Protein AF-A0A0A2BJ03-F1 (afdb_monomer_lite)

pLDDT: mean 80.77, std 10.34, range [49.12, 92.88]

Secondary structure (DSSP, 8-state):
-HHHHHHHHHHHHHHHHHHHHHHHHHTT---S------HHHH-HHHHHHHHHHHHHHHHHHHSSS--S-HHHHHHHHSS-TT-EEPPPPTTTS-S-----GGGTTEEEEEETTTTEEEEEEEETTEEEEEEEEPPTT-SS-GGG-

Foldseek 3Di:
DVVVVVVVVVVVVVVVVVVVVVVCVVVVPPVPPPPVCDLCNVDPVQVVLVVQLVVQQVVQLVDPDHDPDSVVSSCVSDPDPQKDWADQDPVPSASDPAPDPQQPQWTWIARPVQCKIWIWHDDPSHIDID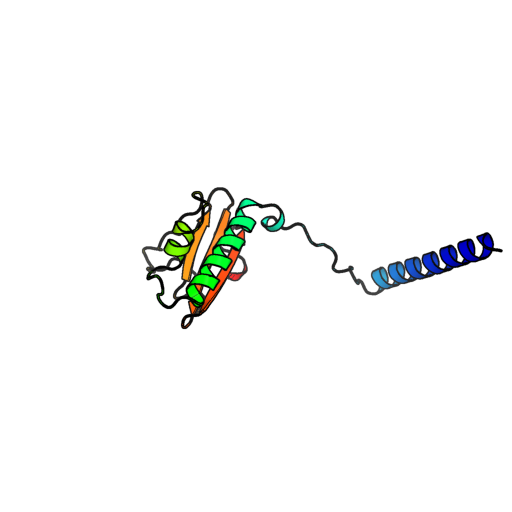IDRDDPVDNDDPVSD

Sequence (145 aa):
MTYLYAGLGIAMMSGIMVMLKVASNINNIYTYNYSKTNNYQLNSIAKDFDKDAIKILIDTENGSTKPSNICESVLTQNSKTDYKLGQLNPSTGKYIDSNHSRFLNACLIENLTTNHRIIITDINQKYKYYSCIKNKNYNTCTFEQ

Structure (mmCIF, N/CA/C/O backbone):
data_AF-A0A0A2BJ03-F1
#
_entry.id   AF-A0A0A2BJ03-F1
#
loop_
_atom_site.group_PDB
_atom_site.id
_atom_site.type_symbol
_atom_site.label_atom_id
_atom_site.label_alt_id
_atom_site.label_comp_id
_atom_site.label_asym_id
_atom_site.label_entity_id
_atom_site.label_seq_id
_atom_site.pdbx_PDB_ins_code
_atom_site.Cartn_x
_atom_site.Cartn_y
_atom_site.Cartn_z
_atom_site.occupancy
_atom_site.B_iso_or_equiv
_atom_site.auth_seq_id
_atom_site.auth_comp_id
_atom_site.auth_asym_id
_atom_site.auth_atom_id
_atom_site.pdbx_PDB_model_num
ATOM 1 N N . MET A 1 1 ? 53.677 30.958 -2.159 1.00 61.81 1 MET A N 1
ATOM 2 C CA . MET A 1 1 ? 53.357 30.163 -0.951 1.00 61.81 1 MET A CA 1
ATOM 3 C C . MET A 1 1 ? 51.982 29.508 -1.034 1.00 61.81 1 MET A C 1
ATOM 5 O O . MET A 1 1 ? 51.905 28.302 -0.877 1.00 61.81 1 MET A O 1
ATOM 9 N N . THR A 1 2 ? 50.920 30.239 -1.372 1.00 65.69 2 THR A N 1
ATOM 10 C CA . THR A 1 2 ? 49.549 29.708 -1.548 1.00 65.69 2 THR A CA 1
ATOM 11 C C . THR A 1 2 ? 49.426 28.566 -2.566 1.00 65.69 2 THR A C 1
ATOM 13 O O . THR A 1 2 ? 48.786 27.561 -2.278 1.00 65.69 2 THR A O 1
ATOM 16 N N . TYR A 1 3 ? 50.097 28.661 -3.717 1.00 74.75 3 TYR A N 1
ATOM 17 C CA . TYR A 1 3 ? 50.067 27.611 -4.750 1.00 74.75 3 TYR A CA 1
AT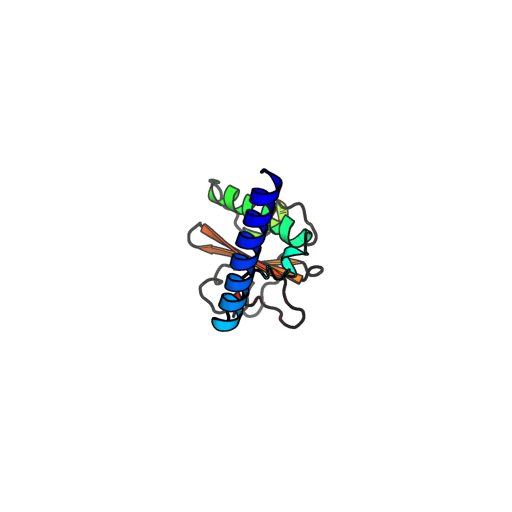OM 18 C C . TYR A 1 3 ? 50.685 26.277 -4.305 1.00 74.75 3 TYR A C 1
ATOM 20 O O . TYR A 1 3 ? 50.239 25.217 -4.736 1.00 74.75 3 TYR A O 1
ATOM 28 N N . LEU A 1 4 ? 51.674 26.317 -3.406 1.00 75.69 4 LEU A N 1
ATOM 29 C CA . LEU A 1 4 ? 52.324 25.114 -2.884 1.00 75.69 4 LEU A CA 1
ATOM 30 C C . LEU A 1 4 ? 51.408 24.379 -1.894 1.00 75.69 4 LEU A C 1
ATOM 32 O O . LEU A 1 4 ? 51.287 23.162 -1.963 1.00 75.69 4 LEU A O 1
ATOM 36 N N . TYR A 1 5 ? 50.682 25.122 -1.052 1.00 75.38 5 TYR A N 1
ATOM 37 C CA . TYR A 1 5 ? 49.660 24.557 -0.165 1.00 75.38 5 TYR A CA 1
ATOM 38 C C . TYR A 1 5 ? 48.450 24.005 -0.931 1.00 75.38 5 TYR A C 1
ATOM 40 O O . TYR A 1 5 ? 47.933 22.950 -0.569 1.00 75.38 5 TYR A O 1
ATOM 48 N N . ALA A 1 6 ? 48.033 24.662 -2.018 1.00 76.81 6 ALA A N 1
ATOM 49 C CA . ALA A 1 6 ? 46.971 24.151 -2.885 1.00 76.81 6 ALA A CA 1
ATOM 50 C C . ALA A 1 6 ? 47.380 22.836 -3.574 1.00 76.81 6 ALA A C 1
ATOM 52 O O . ALA A 1 6 ? 46.614 21.874 -3.567 1.00 76.81 6 ALA A O 1
ATOM 53 N N . GLY A 1 7 ? 48.609 22.761 -4.100 1.00 78.94 7 GLY A N 1
ATOM 54 C CA . GLY A 1 7 ? 49.151 21.533 -4.688 1.00 78.94 7 GLY A CA 1
ATOM 55 C C . GLY A 1 7 ? 49.271 20.389 -3.677 1.00 78.94 7 GLY A C 1
ATOM 56 O O . GLY A 1 7 ? 48.901 19.256 -3.985 1.00 78.94 7 GLY A O 1
ATOM 57 N N . LEU A 1 8 ? 49.706 20.689 -2.447 1.00 80.12 8 LEU A N 1
ATOM 58 C CA . LEU A 1 8 ? 49.800 19.701 -1.370 1.00 80.12 8 LEU A CA 1
ATOM 59 C C . LEU A 1 8 ? 48.415 19.163 -0.968 1.00 80.12 8 LEU A C 1
AT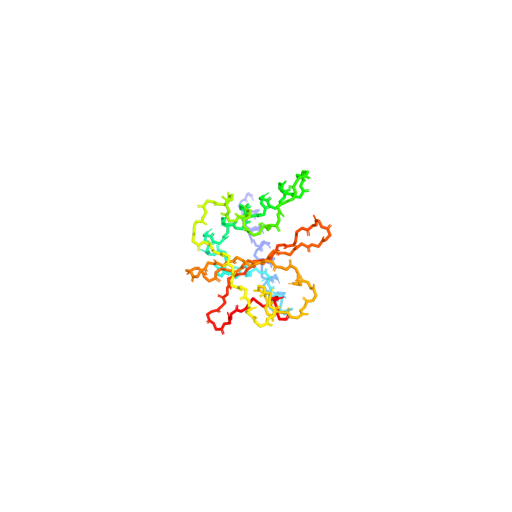OM 61 O O . LEU A 1 8 ? 48.248 17.957 -0.798 1.00 80.12 8 LEU A O 1
ATOM 65 N N . GLY A 1 9 ? 47.408 20.039 -0.878 1.00 80.38 9 GLY A N 1
ATOM 66 C CA . GLY A 1 9 ? 46.030 19.648 -0.571 1.00 80.38 9 GLY A CA 1
ATOM 67 C C . GLY A 1 9 ? 45.416 18.737 -1.638 1.00 80.38 9 GLY A C 1
ATOM 68 O O . GLY A 1 9 ? 44.782 17.736 -1.305 1.00 80.38 9 GLY A O 1
ATOM 69 N N . ILE A 1 10 ? 45.660 19.029 -2.921 1.00 81.12 10 ILE A N 1
ATOM 70 C CA . ILE A 1 10 ? 45.191 18.196 -4.040 1.00 81.12 10 ILE A CA 1
ATOM 71 C C . ILE A 1 10 ? 45.874 16.819 -4.022 1.00 81.12 10 ILE A C 1
ATOM 73 O O . ILE A 1 10 ? 45.207 15.804 -4.225 1.00 81.12 10 ILE A O 1
ATOM 77 N N . ALA A 1 11 ? 47.178 16.765 -3.730 1.00 83.88 11 ALA A N 1
ATOM 78 C CA . ALA A 1 11 ? 47.925 15.510 -3.629 1.00 83.88 11 ALA A CA 1
ATOM 79 C C . ALA A 1 11 ? 47.473 14.637 -2.443 1.00 83.88 11 ALA A C 1
ATOM 81 O O . ALA A 1 11 ? 47.385 13.416 -2.560 1.00 83.88 11 ALA A O 1
ATOM 82 N N . MET A 1 12 ? 47.136 15.247 -1.304 1.00 83.56 12 MET A N 1
ATOM 83 C CA . MET A 1 12 ? 46.599 14.513 -0.153 1.00 83.56 12 MET A CA 1
ATOM 84 C C . MET A 1 12 ? 45.191 13.965 -0.431 1.00 83.56 12 MET A C 1
ATOM 86 O O . MET A 1 12 ? 44.913 12.801 -0.138 1.00 83.56 12 MET A O 1
ATOM 90 N N . MET A 1 13 ? 44.317 14.764 -1.054 1.00 79.38 13 MET A N 1
ATOM 91 C CA . MET A 1 13 ? 42.963 14.340 -1.440 1.00 79.38 13 MET A CA 1
ATOM 92 C C . MET A 1 13 ? 42.981 13.178 -2.444 1.00 79.38 13 MET A C 1
ATOM 94 O O . MET A 1 13 ? 42.199 12.233 -2.314 1.00 79.38 13 MET A O 1
ATOM 98 N N . SER A 1 14 ? 43.883 13.210 -3.431 1.00 79.12 14 SER A N 1
ATOM 99 C CA . SER A 1 14 ? 43.997 12.135 -4.422 1.00 79.12 14 SER A CA 1
ATOM 100 C C . SER A 1 14 ? 44.493 10.825 -3.802 1.00 79.12 14 SER A C 1
ATOM 102 O O . SER A 1 14 ? 43.954 9.764 -4.123 1.00 79.12 14 SER A O 1
ATOM 104 N N . GLY A 1 15 ? 45.433 10.887 -2.851 1.00 80.19 15 GLY A N 1
ATOM 105 C CA . GLY A 1 15 ? 45.899 9.718 -2.099 1.00 80.19 15 GLY A CA 1
ATOM 106 C C . GLY A 1 15 ? 44.778 9.023 -1.318 1.00 80.19 15 GLY A C 1
ATOM 107 O O . GLY A 1 15 ? 44.619 7.805 -1.412 1.00 80.19 15 GLY A O 1
ATOM 108 N N . ILE A 1 16 ? 43.942 9.799 -0.621 1.00 81.69 16 ILE A N 1
ATOM 109 C CA . ILE A 1 16 ? 42.799 9.272 0.144 1.00 81.69 16 ILE A CA 1
ATOM 110 C C . ILE A 1 16 ? 41.779 8.593 -0.786 1.00 81.69 16 ILE A C 1
ATOM 112 O O . ILE A 1 16 ? 41.296 7.499 -0.487 1.00 81.69 16 ILE A O 1
ATOM 116 N N . MET A 1 17 ? 41.486 9.191 -1.945 1.00 79.94 17 MET A N 1
ATOM 117 C CA . MET A 1 17 ? 40.540 8.624 -2.917 1.00 79.94 17 MET A CA 1
ATOM 118 C C . MET A 1 17 ? 41.025 7.301 -3.519 1.00 79.94 17 MET A C 1
ATOM 120 O O . MET A 1 17 ? 40.232 6.373 -3.694 1.00 79.94 17 MET A O 1
ATOM 124 N N . VAL A 1 18 ? 42.326 7.181 -3.806 1.00 81.50 18 VAL A N 1
ATOM 125 C CA . VAL A 1 18 ? 42.915 5.926 -4.296 1.00 81.50 18 VAL A CA 1
ATOM 126 C C . VAL A 1 18 ? 42.829 4.837 -3.227 1.00 81.50 18 VAL A C 1
ATOM 128 O O . VAL A 1 18 ? 42.405 3.723 -3.535 1.00 81.50 18 VAL A O 1
ATOM 131 N N . MET A 1 19 ? 43.138 5.154 -1.967 1.00 78.75 19 MET A N 1
ATOM 132 C CA . MET A 1 19 ? 43.035 4.189 -0.867 1.00 78.75 19 MET A CA 1
ATOM 133 C C . MET A 1 19 ? 41.593 3.720 -0.632 1.00 78.75 19 MET A C 1
ATOM 135 O O . MET A 1 19 ? 41.369 2.523 -0.466 1.00 78.75 19 MET A O 1
ATOM 139 N N . LEU A 1 20 ? 40.602 4.616 -0.705 1.00 77.00 20 LEU A N 1
ATOM 140 C CA . LEU A 1 20 ? 39.181 4.253 -0.611 1.00 77.00 20 LEU A CA 1
ATOM 141 C C . LEU A 1 20 ? 38.739 3.328 -1.751 1.00 77.00 20 LEU A C 1
ATOM 143 O O . LEU A 1 20 ? 38.007 2.365 -1.523 1.00 77.00 20 LEU A O 1
ATOM 147 N N . LYS A 1 21 ? 39.208 3.585 -2.976 1.00 73.88 21 LYS A N 1
ATOM 148 C CA . LYS A 1 21 ? 38.890 2.753 -4.143 1.00 73.88 21 LYS A CA 1
ATOM 149 C C . LYS A 1 21 ? 39.529 1.366 -4.048 1.00 73.88 21 LYS A C 1
ATOM 151 O O . LYS A 1 21 ? 38.901 0.378 -4.419 1.00 73.88 21 LYS A O 1
ATOM 156 N N . VAL A 1 22 ? 40.755 1.276 -3.538 1.00 77.88 22 VAL A N 1
ATOM 157 C CA . VAL A 1 22 ? 41.436 -0.005 -3.298 1.00 77.88 22 VAL A CA 1
ATOM 158 C C . VAL A 1 22 ? 40.747 -0.777 -2.168 1.00 77.88 22 VAL A C 1
ATOM 160 O O . VAL A 1 22 ? 40.428 -1.948 -2.349 1.00 77.88 22 VAL A O 1
ATOM 163 N N . ALA A 1 23 ? 40.412 -0.119 -1.054 1.00 71.00 23 ALA A N 1
ATOM 164 C CA . ALA A 1 23 ? 39.682 -0.733 0.056 1.00 71.00 23 ALA A CA 1
ATOM 165 C C . ALA A 1 23 ? 38.289 -1.247 -0.359 1.00 71.00 23 ALA A C 1
ATOM 167 O O . ALA A 1 23 ? 37.902 -2.350 0.024 1.00 71.00 23 ALA A O 1
ATOM 168 N N . SER A 1 24 ? 37.556 -0.486 -1.180 1.00 71.31 24 SER A N 1
ATOM 169 C CA . SER A 1 24 ? 36.252 -0.895 -1.722 1.00 71.31 24 SER A CA 1
ATOM 170 C C . SER A 1 24 ? 36.354 -2.149 -2.600 1.00 71.31 24 SER A C 1
ATOM 172 O O . SER A 1 24 ? 35.552 -3.066 -2.430 1.00 71.31 24 SER A O 1
ATOM 174 N N . ASN A 1 25 ? 37.370 -2.233 -3.468 1.00 70.19 25 ASN A N 1
ATOM 175 C CA . ASN A 1 25 ? 37.586 -3.403 -4.327 1.00 70.19 25 ASN A CA 1
ATOM 176 C C . ASN A 1 25 ? 38.049 -4.645 -3.549 1.00 70.19 25 ASN A C 1
ATOM 178 O O . ASN A 1 25 ? 37.617 -5.747 -3.868 1.00 70.19 25 ASN A O 1
ATOM 182 N N . ILE A 1 26 ? 38.910 -4.484 -2.537 1.00 74.81 26 ILE A N 1
ATOM 183 C CA . ILE A 1 26 ? 39.427 -5.614 -1.744 1.00 74.81 26 ILE A CA 1
ATOM 184 C C . ILE A 1 26 ? 38.340 -6.194 -0.834 1.00 74.81 26 ILE A C 1
ATOM 186 O O . ILE A 1 26 ? 38.188 -7.410 -0.771 1.00 74.81 26 ILE A O 1
ATOM 190 N N . ASN A 1 27 ? 37.561 -5.348 -0.152 1.00 63.81 27 ASN A N 1
ATOM 191 C CA . ASN A 1 27 ? 36.533 -5.825 0.778 1.00 63.81 27 ASN A CA 1
ATOM 192 C C . ASN A 1 27 ? 35.180 -6.107 0.112 1.00 63.81 27 ASN A C 1
ATOM 194 O O . ASN A 1 27 ? 34.214 -6.399 0.817 1.00 63.81 27 ASN A O 1
ATOM 198 N N . ASN A 1 28 ? 35.075 -5.984 -1.217 1.00 57.53 28 ASN A N 1
ATOM 199 C CA . ASN A 1 28 ? 33.800 -6.063 -1.932 1.00 57.53 28 ASN A CA 1
ATOM 200 C C . ASN A 1 28 ? 32.733 -5.146 -1.292 1.00 57.53 28 ASN A C 1
ATOM 202 O O . ASN A 1 28 ? 31.534 -5.439 -1.303 1.00 57.53 28 ASN A O 1
ATOM 206 N N . ILE A 1 29 ? 33.183 -4.037 -0.684 1.00 54.72 29 ILE A N 1
ATOM 207 C CA . ILE A 1 29 ? 32.309 -3.007 -0.132 1.00 54.72 29 ILE A CA 1
ATOM 208 C C . ILE A 1 29 ? 31.831 -2.243 -1.350 1.00 54.72 29 ILE A C 1
ATOM 210 O O . ILE A 1 29 ? 32.395 -1.217 -1.740 1.00 54.72 29 ILE A O 1
ATOM 214 N N . TYR A 1 30 ? 30.790 -2.779 -1.976 1.00 56.12 30 TYR A N 1
ATOM 215 C CA . TYR A 1 30 ? 29.874 -1.967 -2.740 1.00 56.12 30 TYR A CA 1
ATOM 216 C C . TYR A 1 30 ? 29.424 -0.874 -1.782 1.00 56.12 30 TYR A C 1
ATOM 218 O O . TYR A 1 30 ? 28.751 -1.146 -0.785 1.00 56.12 30 TYR A O 1
ATOM 226 N N . THR A 1 31 ? 29.836 0.367 -2.038 1.00 54.00 31 THR A N 1
ATOM 227 C CA . THR A 1 31 ? 29.123 1.503 -1.474 1.00 54.00 31 THR A CA 1
ATOM 228 C C . THR A 1 31 ? 27.657 1.236 -1.774 1.00 54.00 31 THR A C 1
ATOM 230 O O . THR A 1 31 ? 27.278 1.062 -2.933 1.00 54.00 31 THR A O 1
ATOM 233 N N . TYR A 1 32 ? 26.855 1.085 -0.720 1.00 49.12 32 TYR A N 1
ATOM 234 C CA . TYR A 1 32 ? 25.428 0.776 -0.782 1.00 49.12 32 TYR A CA 1
ATOM 235 C C . TYR A 1 32 ? 24.676 2.014 -1.291 1.00 49.12 32 TYR A C 1
ATOM 237 O O . TYR A 1 32 ? 23.800 2.570 -0.644 1.00 49.12 32 TYR A O 1
ATOM 245 N N . ASN A 1 33 ? 25.111 2.529 -2.432 1.00 50.03 33 ASN A N 1
ATOM 246 C CA . ASN A 1 33 ? 24.618 3.714 -3.086 1.00 50.03 33 ASN A CA 1
ATOM 247 C C . ASN A 1 33 ? 24.264 3.342 -4.521 1.00 50.03 33 ASN A C 1
ATOM 249 O O . ASN A 1 33 ? 24.701 3.939 -5.497 1.00 50.03 33 ASN A O 1
ATOM 253 N N . TYR A 1 34 ? 23.447 2.303 -4.630 1.00 50.56 34 TYR A N 1
ATOM 254 C CA . TYR A 1 34 ? 22.415 2.302 -5.638 1.00 50.56 34 TYR A CA 1
ATOM 255 C C . TYR A 1 34 ? 21.118 2.506 -4.863 1.00 50.56 34 TYR A C 1
ATOM 257 O O . TYR A 1 34 ? 20.496 1.548 -4.405 1.00 50.56 34 TYR A O 1
ATOM 265 N N . SER A 1 35 ? 20.683 3.765 -4.733 1.00 53.59 35 SER A N 1
ATOM 266 C CA . SER A 1 35 ? 19.243 4.028 -4.754 1.00 53.59 35 SER A CA 1
ATOM 267 C C . SER A 1 35 ? 18.788 3.559 -6.132 1.00 53.59 35 SER A C 1
ATOM 269 O O . SER A 1 35 ? 18.755 4.323 -7.093 1.00 53.59 35 SER A O 1
ATOM 271 N N . LYS A 1 36 ? 18.630 2.240 -6.280 1.00 53.34 36 LYS A N 1
ATOM 272 C CA . LYS A 1 36 ? 18.173 1.617 -7.507 1.00 53.34 36 LYS A CA 1
ATOM 273 C C . LYS A 1 36 ? 16.789 2.186 -7.690 1.00 53.34 36 LYS A C 1
ATOM 275 O O . LYS A 1 36 ? 15.915 1.887 -6.879 1.00 53.34 36 LYS A O 1
ATOM 280 N N . THR A 1 37 ? 16.651 3.066 -8.677 1.00 59.09 37 THR A N 1
ATOM 281 C CA . THR A 1 37 ? 15.405 3.747 -8.998 1.00 59.09 37 THR A CA 1
ATOM 282 C C . THR A 1 37 ? 14.340 2.679 -9.151 1.00 59.09 37 THR A C 1
ATOM 284 O O . THR A 1 37 ? 14.305 1.944 -10.135 1.00 59.09 37 THR A O 1
ATOM 287 N N . ASN A 1 38 ? 13.540 2.503 -8.103 1.00 69.44 38 ASN A N 1
ATOM 288 C CA . ASN A 1 38 ? 12.489 1.502 -8.096 1.00 69.44 38 ASN A CA 1
ATOM 289 C C . ASN A 1 38 ? 11.314 2.087 -8.884 1.00 69.44 38 ASN A C 1
ATOM 291 O O . ASN A 1 38 ? 11.079 3.296 -8.838 1.00 69.44 38 ASN A O 1
ATOM 295 N N . ASN A 1 39 ? 10.544 1.245 -9.569 1.00 71.94 39 ASN A N 1
ATOM 296 C CA . ASN A 1 39 ? 9.318 1.636 -10.265 1.00 71.94 39 ASN A CA 1
ATOM 297 C C . ASN A 1 39 ? 8.392 2.476 -9.370 1.00 71.94 39 ASN A C 1
ATOM 299 O O . ASN A 1 39 ? 7.740 3.395 -9.852 1.00 71.94 39 ASN A O 1
ATOM 303 N N . TYR A 1 40 ? 8.397 2.216 -8.059 1.00 78.44 40 TYR A N 1
ATOM 304 C CA . TYR A 1 40 ? 7.693 3.039 -7.076 1.00 78.44 40 TYR A CA 1
ATOM 305 C C . TYR A 1 40 ? 8.190 4.493 -7.026 1.00 78.44 40 TYR A C 1
ATOM 307 O O . TYR A 1 40 ? 7.395 5.427 -7.033 1.00 78.44 40 TYR A O 1
ATOM 315 N N . GLN A 1 41 ? 9.507 4.714 -7.029 1.00 71.94 41 GLN A N 1
ATOM 316 C CA . GLN A 1 41 ? 10.090 6.059 -6.973 1.00 71.94 41 GLN A CA 1
ATOM 317 C C . GLN A 1 41 ? 9.784 6.882 -8.230 1.00 71.94 41 GLN A C 1
ATOM 319 O O . GLN A 1 41 ? 9.671 8.106 -8.134 1.00 71.94 41 GLN A O 1
ATOM 324 N N . LEU A 1 42 ? 9.635 6.207 -9.374 1.00 78.00 42 LEU A N 1
ATOM 325 C CA . LEU A 1 42 ? 9.309 6.807 -10.669 1.00 78.00 42 LEU A CA 1
ATOM 326 C C . LEU A 1 42 ? 7.806 7.080 -10.847 1.00 78.00 42 LEU A C 1
ATOM 328 O O . LEU A 1 42 ? 7.431 7.868 -11.710 1.00 78.00 42 LEU A O 1
ATOM 332 N N . ASN A 1 43 ? 6.942 6.461 -10.039 1.00 83.00 43 ASN A N 1
ATOM 333 C CA . ASN A 1 43 ? 5.496 6.597 -10.158 1.00 83.00 43 ASN A CA 1
ATOM 334 C C . ASN A 1 43 ? 4.959 7.684 -9.212 1.00 83.00 43 ASN A C 1
ATOM 336 O O . ASN A 1 43 ? 4.705 7.440 -8.031 1.00 83.00 43 ASN A O 1
ATOM 340 N N . SER A 1 44 ? 4.778 8.900 -9.735 1.00 84.31 44 SER A N 1
ATOM 341 C CA . SER A 1 44 ? 4.231 10.030 -8.969 1.00 84.31 44 SER A CA 1
ATOM 342 C C . SER A 1 44 ? 2.815 9.763 -8.453 1.00 84.31 44 SER A C 1
ATOM 344 O O . SER A 1 44 ? 2.525 10.073 -7.304 1.00 84.31 44 SER A O 1
ATOM 346 N N . ILE A 1 45 ? 1.965 9.112 -9.253 1.00 86.56 45 ILE A N 1
ATOM 347 C CA . ILE A 1 45 ? 0.571 8.813 -8.894 1.00 86.56 45 ILE A CA 1
ATOM 348 C C . ILE A 1 45 ? 0.502 7.879 -7.681 1.00 86.56 45 ILE A C 1
ATOM 350 O O . ILE A 1 45 ? -0.315 8.094 -6.787 1.00 86.56 45 ILE A O 1
ATOM 354 N N . ALA A 1 46 ? 1.355 6.852 -7.640 1.00 88.19 46 ALA A N 1
ATOM 355 C CA . ALA A 1 46 ? 1.458 5.943 -6.500 1.00 88.19 46 ALA A CA 1
ATOM 356 C C . ALA A 1 46 ? 1.915 6.683 -5.238 1.00 88.19 46 ALA A C 1
ATOM 358 O O . ALA A 1 46 ? 1.266 6.612 -4.200 1.00 88.19 46 ALA A O 1
ATOM 359 N N . LYS A 1 47 ? 2.987 7.473 -5.351 1.00 89.75 47 LYS A N 1
ATOM 360 C CA . LYS A 1 47 ? 3.551 8.219 -4.219 1.00 89.75 47 LYS A CA 1
ATOM 361 C C . LYS A 1 47 ? 2.592 9.248 -3.634 1.00 89.75 47 LYS A C 1
ATOM 363 O O . LYS A 1 47 ? 2.557 9.418 -2.419 1.00 89.75 47 LYS A O 1
ATOM 368 N N . ASP A 1 48 ? 1.883 9.979 -4.484 1.00 90.25 48 ASP A N 1
ATOM 369 C CA . ASP A 1 48 ? 0.968 11.020 -4.024 1.00 90.25 48 ASP A CA 1
ATOM 370 C C . ASP A 1 48 ? -0.264 10.400 -3.363 1.00 90.25 48 ASP A C 1
ATOM 372 O O . ASP A 1 48 ? -0.664 10.850 -2.292 1.00 90.25 48 ASP A O 1
ATOM 376 N N . PHE A 1 49 ? -0.785 9.301 -3.921 1.00 92.69 49 PHE A N 1
ATOM 377 C CA . PHE A 1 49 ? -1.856 8.549 -3.273 1.00 92.69 49 PHE A CA 1
ATOM 378 C C . PHE A 1 49 ? -1.442 8.048 -1.886 1.00 92.69 49 PHE A C 1
ATOM 380 O O . PHE A 1 49 ? -2.200 8.216 -0.935 1.00 92.69 49 PHE A O 1
ATOM 387 N N . ASP A 1 50 ? -0.245 7.471 -1.758 1.00 92.00 50 ASP A N 1
ATOM 388 C CA . ASP A 1 50 ? 0.231 6.909 -0.490 1.00 92.00 50 ASP A CA 1
ATOM 389 C C . ASP A 1 50 ? 0.386 7.973 0.592 1.00 92.00 50 ASP A C 1
ATOM 391 O O . ASP A 1 50 ? 0.016 7.743 1.741 1.00 92.00 50 ASP A O 1
ATOM 395 N N . LYS A 1 51 ? 0.889 9.160 0.237 1.00 91.94 51 LYS A N 1
ATOM 396 C CA . LYS A 1 51 ? 0.984 10.286 1.176 1.00 91.94 51 LYS A CA 1
ATOM 397 C C . LYS A 1 51 ? -0.388 10.693 1.704 1.00 91.94 51 LYS A C 1
ATOM 399 O O . LYS A 1 51 ? -0.547 10.844 2.915 1.00 91.94 51 LYS A O 1
ATOM 404 N N . ASP A 1 52 ? -1.357 10.849 0.808 1.00 92.56 52 ASP A N 1
ATOM 405 C CA . ASP A 1 52 ? -2.719 11.238 1.171 1.00 92.56 52 ASP A CA 1
ATOM 406 C C . ASP A 1 52 ? -3.392 10.143 2.008 1.00 92.56 52 ASP A C 1
ATOM 408 O O . ASP A 1 52 ? -3.985 10.430 3.046 1.00 92.56 52 ASP A O 1
ATOM 412 N N . ALA A 1 53 ? -3.230 8.874 1.620 1.00 92.62 53 ALA A N 1
ATOM 413 C CA . ALA A 1 53 ? -3.757 7.731 2.356 1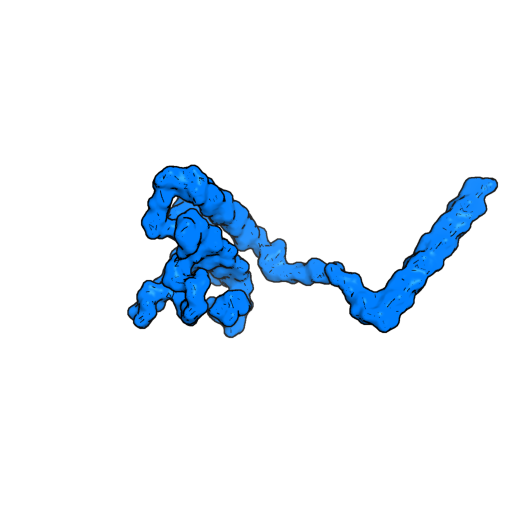.00 92.62 53 ALA A CA 1
ATOM 414 C C . ALA A 1 53 ? -3.176 7.644 3.775 1.00 92.62 53 ALA A C 1
ATOM 416 O O . ALA A 1 53 ? -3.929 7.483 4.731 1.00 92.62 53 ALA A O 1
ATOM 417 N N . ILE A 1 54 ? -1.858 7.802 3.936 1.00 92.25 54 ILE A N 1
ATOM 418 C CA . ILE A 1 54 ? -1.208 7.804 5.255 1.00 92.25 54 ILE A CA 1
ATOM 419 C C . ILE A 1 54 ? -1.731 8.955 6.116 1.00 92.25 54 ILE A C 1
ATOM 421 O O . ILE A 1 54 ? -2.007 8.751 7.296 1.00 92.25 54 ILE A O 1
ATOM 425 N N . LYS A 1 55 ? -1.910 10.147 5.538 1.00 92.12 55 LYS A N 1
ATOM 426 C CA . LYS A 1 55 ? -2.475 11.292 6.258 1.00 92.12 55 LYS A CA 1
ATOM 427 C C . LYS A 1 55 ? -3.890 10.993 6.764 1.00 92.12 55 LYS A C 1
ATOM 429 O O . LYS A 1 55 ? -4.151 11.164 7.949 1.00 92.12 55 LYS A O 1
ATOM 434 N N . ILE A 1 56 ? -4.759 10.466 5.899 1.00 91.19 56 ILE A N 1
ATOM 435 C CA . ILE A 1 56 ? -6.131 10.072 6.261 1.00 91.19 56 ILE A CA 1
ATOM 436 C C . ILE A 1 56 ? -6.120 9.022 7.379 1.00 91.19 56 ILE A C 1
ATOM 438 O O . ILE A 1 56 ? -6.924 9.100 8.308 1.00 91.19 56 ILE A O 1
ATOM 442 N N . LEU A 1 57 ? -5.210 8.046 7.317 1.00 90.62 57 LEU A N 1
ATOM 443 C CA . LEU A 1 57 ? -5.081 7.025 8.358 1.00 90.62 57 LEU A CA 1
ATOM 444 C C . LEU A 1 57 ? -4.693 7.636 9.704 1.00 90.62 57 LEU A C 1
ATOM 446 O O . LEU A 1 57 ? -5.348 7.331 10.695 1.00 90.62 57 LEU A O 1
ATOM 450 N N . ILE A 1 58 ? -3.700 8.528 9.735 1.00 89.38 58 ILE A N 1
ATOM 451 C CA . ILE A 1 58 ? -3.280 9.229 10.959 1.00 89.38 58 ILE A CA 1
ATOM 452 C C . ILE A 1 58 ? -4.439 10.047 11.540 1.00 89.38 58 ILE A C 1
ATOM 454 O O . ILE A 1 58 ? -4.716 9.970 12.737 1.00 89.38 58 ILE A O 1
ATOM 458 N N . ASP A 1 59 ? -5.150 10.795 10.697 1.00 87.88 59 ASP A N 1
ATOM 459 C CA . ASP A 1 59 ? -6.299 11.597 11.125 1.00 87.88 59 ASP A CA 1
ATOM 460 C C . ASP A 1 59 ? -7.422 10.703 11.682 1.00 87.88 59 ASP A C 1
ATOM 462 O O . ASP A 1 59 ? -8.056 11.033 12.685 1.00 87.88 59 ASP A O 1
ATOM 466 N N . THR A 1 60 ? -7.618 9.520 11.093 1.00 86.44 60 THR A N 1
ATOM 467 C CA . THR A 1 60 ? -8.614 8.536 11.544 1.00 86.44 60 THR A CA 1
ATOM 468 C C . THR A 1 60 ? -8.212 7.836 12.845 1.00 86.44 60 THR A C 1
ATOM 470 O O . THR A 1 60 ? -9.080 7.509 13.651 1.00 86.44 60 THR A O 1
ATOM 473 N N . GLU A 1 61 ? -6.921 7.583 13.076 1.00 85.62 61 GLU A N 1
ATOM 474 C CA . GLU A 1 61 ? -6.428 7.027 14.347 1.00 85.62 61 GLU A CA 1
ATOM 475 C C . GLU A 1 61 ? -6.595 8.008 15.507 1.00 85.62 61 GLU A C 1
ATOM 477 O O . GLU A 1 61 ? -6.898 7.589 16.623 1.00 85.62 61 GLU A O 1
ATOM 482 N N . ASN A 1 62 ? -6.431 9.304 15.235 1.00 83.31 62 ASN A N 1
ATOM 483 C CA . ASN A 1 62 ? -6.598 10.368 16.223 1.00 83.31 62 ASN A CA 1
ATOM 484 C C . ASN A 1 62 ? -8.069 10.779 16.424 1.00 83.31 62 ASN A C 1
ATOM 486 O O . ASN A 1 62 ? -8.400 11.448 17.404 1.00 83.31 62 ASN A O 1
ATOM 490 N N . GLY A 1 63 ? -8.950 10.407 15.494 1.00 75.31 63 GLY A N 1
ATOM 491 C CA . GLY A 1 63 ? -10.374 10.708 15.539 1.00 75.31 63 GLY A CA 1
ATOM 492 C C . GLY A 1 63 ? -11.152 9.826 16.520 1.00 75.31 63 GLY A C 1
ATOM 493 O O . GLY A 1 63 ? -10.835 8.662 16.749 1.00 75.31 63 GLY A O 1
ATOM 494 N N . SER A 1 64 ? -12.236 10.369 17.080 1.00 62.34 64 SER A N 1
ATOM 495 C CA . SER A 1 64 ? -13.097 9.641 18.027 1.00 62.34 64 SER A CA 1
ATOM 496 C C . SER A 1 64 ? -14.037 8.630 17.360 1.00 62.34 64 SER A C 1
ATOM 498 O O . SER A 1 64 ? -14.538 7.731 18.031 1.00 62.34 64 SER A O 1
ATOM 500 N N . THR A 1 65 ? -14.293 8.771 16.054 1.00 72.00 65 THR A N 1
ATOM 501 C CA . THR A 1 65 ? -15.230 7.915 15.311 1.00 72.00 65 THR A CA 1
ATOM 502 C C . THR A 1 65 ? -14.486 7.170 14.215 1.00 72.00 65 THR A C 1
ATOM 504 O O . THR A 1 65 ? -13.913 7.790 13.320 1.00 72.00 65 THR A O 1
ATOM 507 N N . LYS A 1 66 ? -14.498 5.837 14.282 1.00 74.19 66 LYS A N 1
ATOM 508 C CA . LYS A 1 66 ? -13.847 4.982 13.286 1.00 74.19 66 LYS A CA 1
ATOM 509 C C . LYS A 1 66 ? -14.811 4.651 12.145 1.00 74.19 66 LYS A C 1
ATOM 511 O O . LYS A 1 66 ? -15.968 4.324 12.419 1.00 74.19 66 LYS A O 1
ATOM 516 N N . PRO A 1 67 ? -14.356 4.695 10.884 1.00 79.50 67 PRO A N 1
ATOM 517 C CA . PRO A 1 67 ? -15.156 4.233 9.762 1.00 79.50 67 PRO A CA 1
ATOM 518 C C . PRO A 1 67 ? -15.356 2.716 9.847 1.00 79.50 67 PRO A C 1
ATOM 520 O O . PRO A 1 67 ? -14.463 1.985 10.274 1.00 79.50 67 PRO A O 1
ATOM 523 N N . SER A 1 68 ? -16.517 2.240 9.397 1.00 78.69 68 SER A N 1
ATOM 524 C CA . SER A 1 68 ? -16.811 0.806 9.266 1.00 78.69 68 SER A CA 1
ATOM 525 C C . SER A 1 68 ? -15.893 0.116 8.251 1.00 78.69 68 SER A C 1
ATOM 527 O O . SER A 1 68 ? -15.533 -1.044 8.437 1.00 78.69 68 SER A O 1
ATOM 529 N N . ASN A 1 69 ? -15.491 0.835 7.198 1.00 84.94 69 ASN A N 1
ATOM 530 C CA . ASN A 1 69 ? -14.528 0.388 6.199 1.00 84.94 69 ASN A CA 1
ATOM 531 C C . ASN A 1 69 ? -13.473 1.477 5.962 1.00 84.94 69 ASN A C 1
ATOM 533 O O . ASN A 1 69 ? -13.736 2.517 5.352 1.00 84.94 69 ASN A O 1
ATOM 537 N N . ILE A 1 70 ? -12.252 1.231 6.439 1.00 88.62 70 ILE A N 1
ATOM 538 C CA . ILE A 1 70 ? -11.156 2.194 6.310 1.00 88.62 70 ILE A CA 1
ATOM 539 C C . ILE A 1 70 ? -10.741 2.415 4.851 1.00 88.62 70 ILE A C 1
ATOM 541 O O . ILE A 1 70 ? -10.412 3.539 4.482 1.00 88.62 70 ILE A O 1
ATOM 545 N N . CYS A 1 71 ? -10.814 1.392 3.994 1.00 90.25 71 CYS A N 1
ATOM 546 C CA . CYS A 1 71 ? -10.443 1.543 2.590 1.00 90.25 71 CYS A CA 1
ATOM 547 C C . CYS A 1 71 ? -11.443 2.408 1.816 1.00 90.25 71 CYS A C 1
ATOM 549 O O . CYS A 1 71 ? -11.028 3.226 1.001 1.00 90.25 71 CYS A O 1
ATOM 551 N N . GLU A 1 72 ? -12.741 2.292 2.101 1.00 90.12 72 GLU A N 1
ATOM 552 C CA . GLU A 1 72 ? -13.751 3.197 1.531 1.00 90.12 72 GLU A CA 1
ATOM 553 C C . GLU A 1 72 ? -13.543 4.637 2.000 1.00 90.12 72 GLU A C 1
ATOM 555 O O . GLU A 1 72 ? -13.626 5.566 1.197 1.00 90.12 72 GLU A O 1
ATOM 560 N N . SER A 1 73 ? -13.209 4.828 3.279 1.00 89.69 73 SER A N 1
ATOM 561 C CA . SER A 1 73 ? -12.887 6.149 3.820 1.00 89.69 73 SER A CA 1
ATOM 562 C C . SER A 1 73 ? -11.674 6.764 3.118 1.00 89.69 73 SER A C 1
ATOM 564 O O . SER A 1 73 ? -11.727 7.918 2.695 1.00 89.69 73 SER A O 1
ATOM 566 N N . VAL A 1 74 ? -10.603 5.982 2.930 1.00 91.31 74 VAL A N 1
ATOM 567 C CA . VAL A 1 74 ? -9.413 6.418 2.187 1.00 91.31 74 VAL A CA 1
ATOM 568 C C . VAL A 1 74 ? -9.771 6.760 0.742 1.00 91.31 74 VAL A C 1
ATOM 570 O O . VAL A 1 74 ? -9.370 7.815 0.272 1.00 91.31 74 VAL A O 1
ATOM 573 N N . LEU A 1 75 ? -10.558 5.937 0.046 1.00 91.94 75 LEU A N 1
ATOM 574 C CA . LEU A 1 75 ? -10.970 6.216 -1.335 1.00 91.94 75 LEU A CA 1
ATOM 575 C C . LEU A 1 75 ? -11.847 7.467 -1.460 1.00 91.94 75 LEU A C 1
ATOM 577 O O . LEU A 1 75 ? -11.702 8.209 -2.423 1.00 91.94 75 LEU A O 1
ATOM 581 N N . THR A 1 76 ? -12.739 7.707 -0.499 1.00 89.38 76 THR A N 1
ATOM 582 C CA . THR A 1 76 ? -13.681 8.838 -0.538 1.00 89.38 76 THR A CA 1
ATOM 583 C C . THR A 1 76 ? -12.990 10.166 -0.238 1.00 89.38 76 THR A C 1
ATOM 585 O O . THR A 1 76 ? -13.328 11.191 -0.824 1.00 89.38 76 THR A O 1
ATOM 588 N N . GLN A 1 77 ? -12.030 10.160 0.689 1.00 88.38 77 GLN A N 1
ATOM 589 C CA . GLN A 1 77 ? -11.295 11.362 1.089 1.00 88.38 77 GLN A CA 1
ATOM 590 C C . GLN A 1 77 ? -10.088 11.648 0.188 1.00 88.38 77 GLN A C 1
ATOM 592 O O . GLN A 1 77 ? -9.582 12.770 0.169 1.00 88.38 77 GLN A O 1
ATOM 597 N N . ASN A 1 78 ? -9.613 10.650 -0.558 1.00 88.50 78 ASN A N 1
ATOM 598 C CA . ASN A 1 78 ? -8.533 10.828 -1.514 1.00 88.50 78 ASN A CA 1
ATOM 599 C C . ASN A 1 78 ? -9.075 11.383 -2.840 1.00 88.50 78 ASN A C 1
ATOM 601 O O . ASN A 1 78 ? -10.136 11.006 -3.326 1.00 88.50 78 ASN A O 1
ATOM 605 N N . SER A 1 79 ? -8.317 12.284 -3.455 1.00 77.38 79 SER A N 1
ATOM 606 C CA . SER A 1 79 ? -8.706 12.965 -4.693 1.00 77.38 79 SER A CA 1
ATOM 607 C C . SER A 1 79 ? -8.477 12.128 -5.963 1.00 77.38 79 SER A C 1
ATOM 609 O O . SER A 1 79 ? -8.818 12.568 -7.062 1.00 77.38 79 SER A O 1
ATOM 611 N N . LYS A 1 80 ? -7.883 10.929 -5.853 1.00 80.56 80 LYS A N 1
ATOM 612 C CA . LYS A 1 80 ? -7.547 10.068 -6.999 1.00 80.56 80 LYS A CA 1
ATOM 613 C C . LYS A 1 80 ? -8.631 9.021 -7.271 1.00 80.56 80 LYS A C 1
ATOM 615 O O . LYS A 1 80 ? -8.729 8.012 -6.580 1.00 80.56 80 LYS A O 1
ATOM 620 N N . THR A 1 81 ? -9.360 9.208 -8.366 1.00 78.88 81 THR A N 1
ATOM 621 C CA . THR A 1 81 ? -10.462 8.337 -8.818 1.00 78.88 81 THR A CA 1
ATOM 622 C C . THR A 1 81 ? -10.022 7.024 -9.464 1.00 78.88 81 THR A C 1
ATOM 624 O O . THR A 1 81 ? -10.832 6.120 -9.651 1.00 78.88 81 THR A O 1
ATOM 627 N N . ASP A 1 82 ? -8.746 6.907 -9.833 1.00 87.50 82 ASP A N 1
ATOM 628 C CA . ASP A 1 82 ? -8.227 5.739 -10.560 1.00 87.50 82 ASP A CA 1
ATOM 629 C C . ASP A 1 82 ? -8.022 4.516 -9.653 1.00 87.50 82 ASP A C 1
ATOM 631 O O . ASP A 1 82 ? -7.704 3.421 -10.123 1.00 87.50 82 ASP A O 1
ATOM 635 N N . TYR A 1 83 ? -8.187 4.712 -8.345 1.00 91.25 83 TYR A N 1
ATOM 636 C CA . TYR A 1 83 ? -8.112 3.674 -7.335 1.00 91.25 83 TYR A CA 1
ATOM 637 C C . TYR A 1 83 ? -9.497 3.123 -7.036 1.00 91.25 83 TYR A C 1
ATOM 639 O O . TYR A 1 83 ? -10.479 3.857 -6.933 1.00 91.25 83 TYR A O 1
ATOM 647 N N . LYS A 1 84 ? -9.568 1.805 -6.885 1.00 92.31 84 LYS A N 1
ATOM 648 C CA . LYS A 1 84 ? -10.803 1.085 -6.587 1.00 92.31 84 LYS A CA 1
ATOM 649 C C . LYS A 1 84 ? -10.579 0.131 -5.431 1.00 92.31 84 LYS A C 1
ATOM 651 O O . LYS A 1 84 ? -9.454 -0.306 -5.184 1.00 92.31 84 LYS A O 1
ATOM 656 N N . LEU A 1 85 ? -11.665 -0.204 -4.744 1.00 91.00 85 LEU A N 1
ATOM 657 C CA . LEU A 1 85 ? -11.647 -1.284 -3.770 1.00 91.00 85 LEU A CA 1
ATOM 658 C C . LEU A 1 85 ? -11.299 -2.593 -4.495 1.00 91.00 85 LEU A C 1
ATOM 660 O O . LEU A 1 85 ? -11.814 -2.862 -5.585 1.00 91.00 85 LEU A O 1
ATOM 664 N N . GLY A 1 86 ? -10.414 -3.385 -3.899 1.00 85.25 86 GLY A N 1
ATOM 665 C CA . GLY A 1 86 ? -10.099 -4.723 -4.379 1.00 85.25 86 GLY A CA 1
ATOM 666 C C . GLY A 1 86 ? -11.331 -5.623 -4.329 1.00 85.25 86 GLY A C 1
ATOM 667 O O . GLY A 1 86 ? -12.278 -5.376 -3.580 1.00 85.25 86 GLY A O 1
ATOM 668 N N . GLN A 1 87 ? -11.333 -6.677 -5.137 1.00 82.94 87 GLN A N 1
ATOM 669 C CA . GLN A 1 87 ? -12.438 -7.631 -5.141 1.00 82.94 87 GLN A CA 1
ATOM 670 C C . GLN A 1 87 ? -12.329 -8.585 -3.950 1.00 82.94 87 GLN A C 1
ATOM 672 O O . GLN A 1 87 ? -11.258 -9.111 -3.653 1.00 82.94 87 GLN A O 1
ATOM 677 N N . LEU A 1 88 ? -13.459 -8.827 -3.286 1.00 83.50 88 LEU A N 1
ATOM 678 C CA . LEU A 1 88 ? -13.594 -9.923 -2.333 1.00 83.50 88 LEU A CA 1
ATOM 679 C C . LEU A 1 88 ? -13.503 -11.245 -3.088 1.00 83.50 88 LEU A C 1
ATOM 681 O O . LEU A 1 88 ? -14.245 -11.464 -4.048 1.00 83.50 88 LEU A O 1
ATOM 685 N N . ASN A 1 89 ? -12.634 -12.143 -2.637 1.00 78.69 89 ASN A N 1
ATOM 686 C CA . ASN A 1 89 ? -12.629 -13.501 -3.144 1.00 78.69 89 ASN A CA 1
ATOM 687 C C . ASN A 1 89 ? -13.922 -14.200 -2.678 1.00 78.69 89 ASN A C 1
ATOM 689 O O . ASN A 1 89 ? -14.142 -14.333 -1.470 1.00 78.69 89 ASN A O 1
ATOM 693 N N . PRO A 1 90 ? -14.778 -14.670 -3.603 1.00 74.88 90 PRO A N 1
ATOM 694 C CA . PRO A 1 90 ? -16.071 -15.260 -3.260 1.00 74.88 90 PRO A CA 1
ATOM 695 C C . PRO A 1 90 ? -15.949 -16.570 -2.470 1.00 74.88 90 PRO A C 1
ATOM 697 O O . PRO A 1 90 ? -16.889 -16.952 -1.781 1.00 74.88 90 PRO A O 1
ATOM 700 N N . SER A 1 91 ? -14.802 -17.251 -2.546 1.00 76.25 91 SER A N 1
ATOM 701 C CA . SER A 1 91 ? -14.572 -18.528 -1.857 1.00 76.25 91 SER A CA 1
ATOM 702 C C . SER A 1 91 ? -14.127 -18.339 -0.408 1.00 76.25 91 SER A C 1
ATOM 704 O O . SER A 1 91 ? -14.440 -19.162 0.447 1.00 76.25 91 SER A O 1
ATOM 706 N N . THR A 1 92 ? -13.374 -17.273 -0.124 1.00 74.81 92 THR A N 1
ATOM 707 C CA . THR A 1 92 ? -12.794 -17.022 1.206 1.00 74.81 92 THR A CA 1
ATOM 708 C C . THR A 1 92 ? -13.484 -15.885 1.952 1.00 74.81 92 THR A C 1
ATOM 710 O O . THR A 1 92 ? -13.310 -15.765 3.163 1.00 74.81 92 THR A O 1
ATOM 713 N N . GLY A 1 93 ? -14.243 -15.039 1.249 1.00 77.38 93 GLY A N 1
ATOM 714 C CA . GLY A 1 93 ? -14.827 -13.815 1.794 1.00 77.38 93 GLY A CA 1
ATOM 715 C C . GLY A 1 93 ? -13.783 -12.769 2.196 1.00 77.38 93 GLY A C 1
ATOM 716 O O . GLY A 1 93 ? -14.099 -11.864 2.963 1.00 77.38 93 GLY A O 1
ATOM 717 N N . LYS A 1 94 ? -12.534 -12.895 1.725 1.00 79.62 94 LYS A N 1
ATOM 718 C CA . LYS A 1 94 ? -11.416 -11.998 2.056 1.00 79.62 94 LYS A CA 1
ATOM 719 C C . LYS A 1 94 ? -10.979 -11.202 0.833 1.00 79.62 94 LYS A C 1
ATOM 721 O O . LYS A 1 94 ? -11.067 -11.684 -0.291 1.00 79.62 94 LYS A O 1
ATOM 726 N N . TYR A 1 95 ? -10.457 -9.998 1.058 1.00 82.44 95 TYR A N 1
ATOM 727 C CA . TYR A 1 95 ? -9.848 -9.180 0.001 1.00 82.44 95 TYR A CA 1
ATOM 728 C C . TYR A 1 95 ? -8.458 -9.677 -0.423 1.00 82.44 95 TYR A C 1
ATOM 730 O O . TYR A 1 95 ? -7.973 -9.328 -1.494 1.00 82.44 95 TYR A O 1
ATOM 738 N N . ILE A 1 96 ? -7.786 -10.453 0.432 1.00 83.62 96 ILE A N 1
ATOM 739 C CA . ILE A 1 96 ? -6.413 -10.910 0.215 1.00 83.62 96 ILE A CA 1
ATOM 740 C C . ILE A 1 96 ? -6.361 -12.421 0.401 1.00 83.62 96 ILE A C 1
ATOM 742 O O . ILE A 1 96 ? -6.724 -12.934 1.459 1.00 83.62 96 ILE A O 1
ATOM 746 N N . ASP A 1 97 ? -5.827 -13.113 -0.602 1.00 74.69 97 ASP A N 1
ATOM 747 C CA . ASP A 1 97 ? -5.630 -14.567 -0.612 1.00 74.69 97 ASP A CA 1
ATOM 748 C C . ASP A 1 97 ? -4.346 -14.999 0.118 1.00 74.69 97 ASP A C 1
ATOM 750 O O . ASP A 1 97 ? -3.689 -15.970 -0.254 1.00 74.69 97 ASP A O 1
ATOM 754 N N . SER A 1 98 ? -3.960 -14.266 1.165 1.00 75.69 98 SER A N 1
ATOM 755 C CA . SER A 1 98 ? -2.827 -14.615 2.021 1.00 75.69 98 SER A CA 1
ATOM 756 C C . SER A 1 98 ? -3.336 -15.226 3.321 1.00 75.69 98 SER A C 1
ATOM 758 O O . SER A 1 98 ? -4.204 -14.675 4.001 1.00 75.69 98 SER A O 1
ATOM 760 N N . ASN A 1 99 ? -2.754 -16.363 3.698 1.00 71.50 99 ASN A N 1
ATOM 761 C CA . ASN A 1 99 ? -3.048 -17.032 4.965 1.00 71.50 99 ASN A CA 1
ATOM 762 C C . ASN A 1 99 ? -2.271 -16.434 6.144 1.00 71.50 99 ASN A C 1
ATOM 764 O O . ASN A 1 99 ? -2.425 -16.884 7.281 1.00 71.50 99 ASN A O 1
ATOM 768 N N . HIS A 1 100 ? -1.435 -15.421 5.905 1.00 82.38 100 HIS A N 1
ATOM 769 C CA . HIS A 1 100 ? -0.669 -14.813 6.975 1.00 82.38 100 HIS A CA 1
ATOM 770 C C . HIS A 1 100 ? -1.594 -14.016 7.904 1.00 82.38 100 HIS A C 1
ATOM 772 O O . HIS A 1 100 ? -2.344 -13.137 7.478 1.00 82.38 100 HIS A O 1
ATOM 778 N N . SER A 1 101 ? -1.476 -14.264 9.211 1.00 82.12 101 SER A N 1
ATOM 779 C CA . SER A 1 101 ? -2.279 -13.620 10.266 1.00 82.12 101 SER A CA 1
ATOM 780 C C . SER A 1 101 ? -2.307 -12.087 10.211 1.00 82.12 101 SER A C 1
ATOM 782 O O . SER A 1 101 ? -3.260 -11.460 10.666 1.00 82.12 101 SER A O 1
ATOM 784 N N . ARG A 1 102 ? -1.281 -11.473 9.617 1.00 84.25 102 ARG A N 1
ATOM 785 C CA . ARG A 1 102 ? -1.146 -10.025 9.468 1.00 84.25 102 ARG A CA 1
ATOM 786 C C . ARG A 1 102 ? -2.109 -9.406 8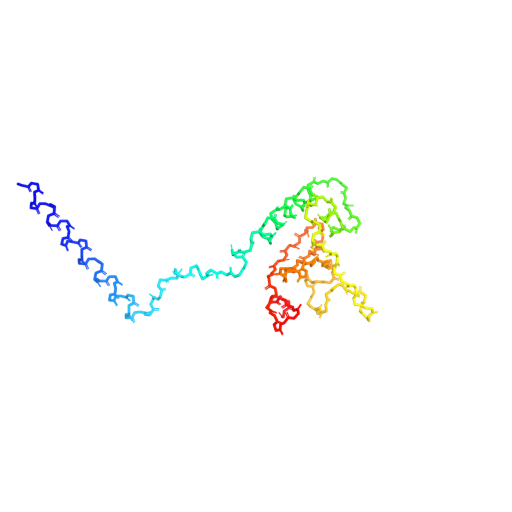.453 1.00 84.25 102 ARG A C 1
ATOM 788 O O . ARG A 1 102 ? -2.164 -8.189 8.404 1.00 84.25 102 ARG A O 1
ATOM 795 N N . PHE A 1 103 ? -2.816 -10.215 7.662 1.00 86.56 103 PHE A N 1
ATOM 796 C CA . PHE A 1 103 ? -3.737 -9.763 6.614 1.00 86.56 103 PHE A CA 1
ATOM 797 C C . PHE A 1 103 ? -5.190 -10.223 6.842 1.00 86.56 103 PHE A C 1
ATOM 799 O O . PHE A 1 103 ? -6.029 -10.060 5.963 1.00 86.56 103 PHE A O 1
ATOM 806 N N . LEU A 1 104 ? -5.513 -10.797 8.010 1.00 78.56 104 LEU A N 1
ATOM 807 C CA . LEU A 1 104 ? -6.828 -11.403 8.278 1.00 78.56 104 LEU A CA 1
ATOM 808 C C . LEU A 1 104 ? -8.007 -10.424 8.154 1.00 78.56 104 LEU A C 1
ATOM 810 O O . LEU A 1 104 ? -9.037 -10.801 7.607 1.00 78.56 104 LEU A O 1
ATOM 814 N N . ASN A 1 105 ? -7.828 -9.184 8.613 1.00 82.06 105 ASN A N 1
ATOM 815 C CA . ASN A 1 105 ? -8.820 -8.104 8.541 1.00 82.06 105 ASN A CA 1
ATOM 816 C C . ASN A 1 105 ? -8.311 -6.970 7.649 1.00 82.06 105 ASN A C 1
ATOM 818 O O . ASN A 1 105 ? -8.384 -5.790 7.999 1.00 82.06 105 ASN A O 1
ATOM 822 N N . ALA A 1 106 ? -7.683 -7.343 6.539 1.00 88.81 106 ALA A N 1
ATOM 823 C CA . ALA A 1 106 ? -7.147 -6.382 5.604 1.00 88.81 106 ALA A CA 1
ATOM 824 C C . ALA A 1 106 ? -8.171 -6.024 4.529 1.00 88.81 106 ALA A C 1
ATOM 826 O O . ALA A 1 106 ? -8.859 -6.890 3.986 1.00 88.81 106 ALA A O 1
ATOM 827 N N . CYS A 1 107 ? -8.220 -4.744 4.192 1.00 90.12 107 CYS A N 1
ATOM 828 C CA . CYS A 1 107 ? -8.894 -4.254 3.006 1.00 90.12 107 CYS A CA 1
ATOM 829 C C . CYS A 1 107 ? -7.855 -3.902 1.935 1.00 90.12 107 CYS A C 1
ATOM 831 O O . CYS A 1 107 ? -6.688 -3.616 2.228 1.00 90.12 107 CYS A O 1
ATOM 833 N N . LEU A 1 108 ? -8.286 -3.981 0.680 1.00 91.88 108 LEU A N 1
ATOM 834 C CA . LEU A 1 108 ? -7.430 -3.875 -0.493 1.00 91.88 108 LEU A CA 1
ATOM 835 C C . LEU A 1 108 ? -7.879 -2.691 -1.344 1.00 91.88 108 LEU A C 1
ATOM 837 O O . LEU A 1 108 ? -9.069 -2.522 -1.602 1.00 91.88 108 LEU A O 1
ATOM 841 N N . ILE A 1 109 ? -6.919 -1.892 -1.792 1.00 92.88 109 ILE A N 1
ATOM 842 C CA . ILE A 1 109 ? -7.111 -0.817 -2.761 1.00 92.88 109 ILE A CA 1
ATOM 843 C C . ILE A 1 109 ? -6.150 -1.056 -3.923 1.00 92.88 109 ILE A C 1
ATOM 845 O O . ILE A 1 109 ? -4.970 -1.352 -3.725 1.00 92.88 109 ILE A O 1
ATOM 849 N N . GLU A 1 110 ? -6.649 -0.922 -5.147 1.00 92.25 110 GLU A N 1
ATOM 850 C CA . GLU A 1 110 ? -5.881 -1.205 -6.353 1.00 92.25 110 GLU A CA 1
ATOM 851 C C . GLU A 1 110 ? -6.049 -0.112 -7.401 1.00 92.25 110 GLU A C 1
ATOM 853 O O . GLU A 1 110 ? -7.142 0.415 -7.607 1.00 92.25 110 GLU A O 1
ATOM 858 N N . ASN A 1 111 ? -4.968 0.164 -8.126 1.00 90.88 111 ASN A N 1
ATOM 859 C CA . ASN A 1 111 ? -5.002 0.907 -9.376 1.00 90.88 111 ASN A CA 1
ATOM 860 C C . ASN A 1 111 ? -4.469 0.011 -10.496 1.00 90.88 111 ASN A C 1
ATOM 862 O O . ASN A 1 111 ? -3.296 -0.374 -10.516 1.00 90.88 111 ASN A O 1
ATOM 866 N N . LEU A 1 112 ? -5.357 -0.329 -11.430 1.00 87.38 112 LEU A N 1
ATOM 867 C CA . LEU A 1 112 ? -5.059 -1.236 -12.541 1.00 87.38 112 LEU A CA 1
ATOM 868 C C . LEU A 1 112 ? -4.115 -0.604 -13.574 1.00 87.38 112 LEU A C 1
ATOM 870 O O . LEU A 1 112 ? -3.338 -1.313 -14.206 1.00 87.38 112 LEU A O 1
ATOM 874 N N . THR A 1 113 ? -4.138 0.721 -13.718 1.00 87.25 113 THR A N 1
ATOM 875 C CA . THR A 1 113 ? -3.305 1.456 -14.680 1.00 87.25 113 THR A CA 1
ATOM 876 C C . THR A 1 113 ? -1.844 1.469 -14.244 1.00 87.25 113 THR A C 1
ATOM 878 O O . THR A 1 113 ? -0.940 1.236 -15.045 1.00 87.25 113 THR A O 1
ATOM 881 N N . THR A 1 114 ? -1.596 1.718 -12.957 1.00 86.62 114 THR A N 1
ATOM 882 C CA . THR A 1 114 ? -0.241 1.796 -12.393 1.00 86.62 114 THR A CA 1
ATOM 883 C C . THR A 1 114 ? 0.254 0.476 -11.809 1.00 86.62 114 THR A C 1
ATOM 885 O O . THR A 1 114 ? 1.409 0.401 -11.389 1.00 86.62 114 THR A O 1
ATOM 888 N N . ASN A 1 115 ? -0.593 -0.562 -11.787 1.00 89.25 115 ASN A N 1
ATOM 889 C CA . ASN A 1 115 ? -0.369 -1.820 -11.066 1.00 89.25 115 ASN A CA 1
ATOM 890 C C . ASN A 1 115 ? -0.051 -1.611 -9.581 1.00 89.25 115 ASN A C 1
ATOM 892 O O . ASN A 1 115 ? 0.637 -2.416 -8.955 1.00 89.25 115 ASN A O 1
ATOM 896 N N . HIS A 1 116 ? -0.542 -0.517 -9.014 1.00 91.44 116 HIS A N 1
ATOM 897 C CA . HIS A 1 116 ? -0.308 -0.170 -7.629 1.00 91.44 116 HIS A CA 1
ATOM 898 C C . HIS A 1 116 ? -1.318 -0.886 -6.733 1.00 91.44 116 HIS A C 1
ATOM 900 O O . HIS A 1 116 ? -2.516 -0.898 -7.020 1.00 91.44 116 HIS A O 1
ATOM 906 N N . ARG A 1 117 ? -0.820 -1.515 -5.673 1.00 91.25 117 ARG A N 1
ATOM 907 C CA . ARG A 1 117 ? -1.584 -2.342 -4.745 1.00 91.25 117 ARG A CA 1
ATOM 908 C C . ARG A 1 117 ? -1.307 -1.889 -3.326 1.00 91.25 117 ARG A C 1
ATOM 910 O O . ARG A 1 117 ? -0.153 -1.794 -2.914 1.00 91.25 117 ARG A O 1
ATOM 917 N N . ILE A 1 118 ? -2.381 -1.636 -2.596 1.00 92.88 118 ILE A N 1
ATOM 918 C CA . ILE A 1 118 ? -2.350 -1.072 -1.256 1.00 92.88 118 ILE A CA 1
ATOM 919 C C . ILE A 1 118 ? -3.195 -1.948 -0.350 1.00 92.88 118 ILE A C 1
ATOM 921 O O . ILE A 1 118 ? -4.332 -2.287 -0.665 1.00 92.88 118 ILE A O 1
ATOM 925 N N . ILE A 1 119 ? -2.627 -2.303 0.789 1.00 92.75 119 ILE A N 1
ATOM 926 C CA . ILE A 1 119 ? -3.226 -3.181 1.776 1.00 92.75 119 ILE A CA 1
ATOM 927 C C . ILE A 1 119 ? -3.238 -2.441 3.105 1.00 92.75 119 ILE A C 1
A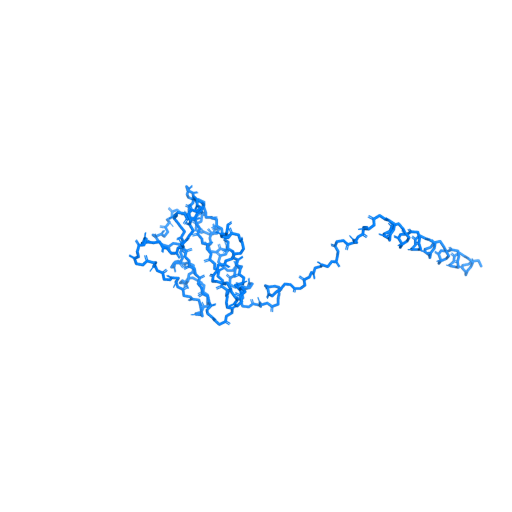TOM 929 O O . ILE A 1 119 ? -2.192 -2.027 3.609 1.00 92.75 119 ILE A O 1
ATOM 933 N N . ILE A 1 120 ? -4.426 -2.296 3.680 1.00 92.25 120 ILE A N 1
ATOM 934 C CA . ILE A 1 120 ? -4.619 -1.646 4.974 1.00 92.25 120 ILE A CA 1
ATOM 935 C C . ILE A 1 120 ? -5.199 -2.680 5.921 1.00 92.25 120 ILE A C 1
ATOM 937 O O . ILE A 1 120 ? -6.231 -3.277 5.634 1.00 92.25 120 ILE A O 1
ATOM 941 N N . THR A 1 121 ? -4.522 -2.922 7.039 1.00 90.81 121 THR A N 1
ATOM 942 C CA . THR A 1 121 ? -4.985 -3.860 8.070 1.00 90.81 121 THR A CA 1
ATOM 943 C C . THR A 1 121 ? -5.294 -3.109 9.350 1.00 90.81 121 THR A C 1
ATOM 945 O O . THR A 1 121 ? -4.453 -2.341 9.807 1.00 90.81 121 THR A O 1
ATOM 948 N N . ASP A 1 122 ? -6.446 -3.368 9.962 1.00 87.00 122 ASP A N 1
ATOM 949 C CA . ASP A 1 122 ? -6.734 -2.915 11.325 1.00 87.00 122 ASP A CA 1
ATOM 950 C C . ASP A 1 122 ? -6.258 -3.960 12.344 1.00 87.00 122 ASP A C 1
ATOM 952 O O . ASP A 1 122 ? -6.634 -5.135 12.284 1.00 87.00 122 ASP A O 1
ATOM 956 N N . ILE A 1 123 ? -5.403 -3.533 13.274 1.00 84.38 123 ILE A N 1
ATOM 957 C CA . ILE A 1 123 ? -4.962 -4.329 14.414 1.00 84.38 123 ILE A CA 1
ATOM 958 C C . ILE A 1 123 ? -5.210 -3.519 15.679 1.00 84.38 123 ILE A C 1
ATOM 960 O O . ILE A 1 123 ? -4.428 -2.630 16.019 1.00 84.38 123 ILE A O 1
ATOM 964 N N . ASN A 1 124 ? -6.270 -3.873 16.407 1.00 78.69 124 ASN A N 1
ATOM 965 C CA . ASN A 1 124 ? -6.627 -3.264 17.688 1.00 78.69 124 ASN A CA 1
ATOM 966 C C . ASN A 1 124 ? -6.587 -1.735 17.631 1.00 78.69 124 ASN A C 1
ATOM 968 O O . ASN A 1 124 ? -5.939 -1.100 18.461 1.00 78.69 124 ASN A O 1
ATOM 972 N N . GLN A 1 125 ? -7.272 -1.159 16.644 1.00 72.62 125 GLN A N 1
ATOM 973 C CA . GLN A 1 125 ? -7.404 0.281 16.459 1.00 72.62 125 GLN A CA 1
ATOM 974 C C . GLN A 1 125 ? -6.171 0.996 15.897 1.00 72.62 125 GLN A C 1
ATOM 976 O O . GLN A 1 125 ? -6.230 2.219 15.769 1.00 72.62 125 GLN A O 1
ATOM 981 N N . LYS A 1 126 ? -5.123 0.261 15.515 1.00 83.88 126 LYS A N 1
ATOM 982 C CA . LYS A 1 126 ? -3.972 0.776 14.768 1.00 83.88 126 LYS A CA 1
ATOM 983 C C . LYS A 1 126 ? -3.976 0.219 13.354 1.00 83.88 126 LYS A C 1
ATOM 985 O O . LYS A 1 126 ? -4.020 -1.000 13.165 1.00 83.88 126 LYS A O 1
ATOM 990 N N . TYR A 1 127 ? -3.877 1.097 12.369 1.00 89.25 127 TYR A N 1
ATOM 991 C CA . TYR A 1 127 ? -3.823 0.716 10.972 1.00 89.25 127 TYR A CA 1
ATOM 992 C C . TYR A 1 127 ? -2.384 0.435 10.554 1.00 89.25 127 TYR A C 1
ATOM 994 O O . TYR A 1 127 ? -1.468 1.234 10.743 1.00 89.25 127 TYR A O 1
ATOM 1002 N N . LYS A 1 128 ? -2.172 -0.725 9.941 1.00 90.75 128 LYS A N 1
ATOM 1003 C CA . LYS A 1 128 ? -0.935 -1.031 9.229 1.00 90.75 128 LYS A CA 1
ATOM 1004 C C . LYS A 1 128 ? -1.148 -0.795 7.751 1.00 90.75 128 LYS A C 1
ATOM 1006 O O . LYS A 1 128 ? -2.082 -1.335 7.164 1.00 90.75 128 LYS A O 1
ATOM 1011 N N . TYR A 1 129 ? -0.249 -0.012 7.177 1.00 92.50 129 TYR A N 1
ATOM 1012 C CA . TYR A 1 129 ? -0.262 0.355 5.776 1.00 92.50 129 TYR A CA 1
ATOM 1013 C C . TYR A 1 129 ? 0.840 -0.384 5.022 1.00 92.50 129 TYR A C 1
ATOM 1015 O O . TYR A 1 129 ? 2.007 -0.349 5.419 1.00 92.50 129 TYR A O 1
ATOM 1023 N N . TYR A 1 130 ? 0.469 -1.040 3.931 1.00 91.56 130 TYR A N 1
ATOM 1024 C CA . TYR A 1 130 ? 1.380 -1.729 3.030 1.00 91.56 130 TYR A CA 1
ATOM 1025 C C . TYR A 1 130 ? 1.081 -1.288 1.603 1.00 91.56 130 TYR A C 1
ATOM 1027 O O . TYR A 1 130 ? -0.074 -1.256 1.193 1.00 91.56 130 TYR A O 1
ATOM 1035 N N . SER A 1 131 ? 2.118 -0.968 0.838 1.00 91.31 131 SER A N 1
ATOM 1036 C CA . SER A 1 131 ? 1.987 -0.499 -0.539 1.00 91.31 131 SER A CA 1
ATOM 1037 C C . SER A 1 131 ? 3.072 -1.130 -1.405 1.00 91.31 131 SER A C 1
ATOM 1039 O O . SER A 1 131 ? 4.218 -1.294 -0.971 1.00 91.31 131 SER A O 1
ATOM 1041 N N . CYS A 1 132 ? 2.710 -1.534 -2.621 1.00 89.31 132 CYS A N 1
ATOM 1042 C CA . CYS A 1 132 ? 3.659 -1.978 -3.630 1.00 89.31 132 CYS A CA 1
ATOM 1043 C C . CYS A 1 132 ? 3.161 -1.703 -5.045 1.00 89.31 132 CYS A C 1
ATOM 1045 O O . CYS A 1 132 ? 1.965 -1.695 -5.325 1.00 89.31 132 CYS A O 1
ATOM 1047 N N . ILE A 1 133 ? 4.101 -1.588 -5.980 1.00 88.69 133 ILE A N 1
ATOM 1048 C CA . ILE A 1 133 ? 3.790 -1.734 -7.402 1.00 88.69 133 ILE A CA 1
ATOM 1049 C C . ILE A 1 133 ? 3.991 -3.200 -7.774 1.00 88.69 133 ILE A C 1
ATOM 1051 O O . ILE A 1 133 ? 5.112 -3.713 -7.695 1.00 88.69 133 ILE A O 1
ATOM 1055 N N . LYS A 1 134 ? 2.903 -3.864 -8.173 1.00 85.88 134 LYS A N 1
ATOM 1056 C CA . LYS A 1 134 ? 2.919 -5.250 -8.641 1.00 85.88 134 LYS A CA 1
ATOM 1057 C C . LYS A 1 134 ? 3.819 -5.363 -9.863 1.00 85.88 134 LYS A C 1
ATOM 1059 O O . LYS A 1 134 ? 3.789 -4.531 -10.773 1.00 85.88 134 LYS A O 1
ATOM 1064 N N . ASN A 1 135 ? 4.612 -6.426 -9.895 1.00 77.62 135 ASN A N 1
ATOM 1065 C CA . ASN A 1 135 ? 5.335 -6.789 -11.101 1.00 77.62 135 ASN A CA 1
ATOM 1066 C C . ASN A 1 135 ? 4.360 -7.486 -12.061 1.00 77.62 135 ASN A C 1
ATOM 1068 O O . ASN A 1 135 ? 3.509 -8.239 -11.606 1.00 77.62 135 ASN A O 1
ATOM 1072 N N . LYS A 1 136 ? 4.484 -7.289 -13.379 1.00 71.25 136 LYS A N 1
ATOM 1073 C CA . LYS A 1 136 ? 3.503 -7.806 -14.363 1.00 71.25 136 LYS A CA 1
ATOM 1074 C C . LYS A 1 136 ? 3.294 -9.327 -14.305 1.00 71.25 136 LYS A C 1
ATOM 1076 O O . LYS A 1 136 ? 2.263 -9.813 -14.747 1.00 71.25 136 LYS A O 1
ATOM 1081 N N . ASN A 1 137 ? 4.266 -10.056 -13.761 1.00 72.38 137 ASN A N 1
ATOM 1082 C CA . ASN A 1 137 ? 4.246 -11.513 -13.670 1.00 72.38 137 ASN A CA 1
ATOM 1083 C C . ASN A 1 137 ? 3.576 -12.042 -12.389 1.00 72.38 137 ASN A C 1
ATOM 1085 O O . ASN A 1 137 ? 3.342 -13.242 -12.297 1.00 72.38 137 ASN A O 1
ATOM 1089 N N . TYR A 1 138 ? 3.296 -11.184 -11.400 1.00 73.56 138 TYR A N 1
ATOM 1090 C CA . TYR A 1 138 ? 2.754 -11.594 -10.104 1.00 73.56 138 TYR A CA 1
ATOM 1091 C C . TYR A 1 138 ? 1.585 -10.701 -9.686 1.00 73.56 138 TYR A C 1
ATOM 1093 O O . TYR A 1 138 ? 1.685 -9.476 -9.681 1.00 73.56 138 TYR A O 1
ATOM 1101 N N . ASN A 1 139 ? 0.486 -11.327 -9.262 1.00 77.56 139 ASN A N 1
ATOM 1102 C CA . ASN A 1 139 ? -0.690 -10.612 -8.759 1.00 77.56 139 ASN A CA 1
ATOM 1103 C C . ASN A 1 139 ? -0.551 -10.144 -7.301 1.00 77.56 139 ASN A C 1
ATOM 1105 O O . ASN A 1 139 ? -1.412 -9.409 -6.821 1.00 77.56 139 ASN A O 1
ATOM 1109 N N . THR A 1 140 ? 0.522 -10.536 -6.612 1.00 82.31 140 THR A N 1
ATOM 1110 C CA . THR A 1 140 ? 0.790 -10.218 -5.204 1.00 82.31 140 THR A CA 1
ATOM 1111 C C . THR A 1 140 ? 2.100 -9.451 -5.040 1.00 82.31 140 THR A C 1
ATOM 1113 O O . THR A 1 140 ? 3.016 -9.543 -5.864 1.00 82.31 140 THR A O 1
ATOM 1116 N N . CYS A 1 141 ? 2.195 -8.676 -3.962 1.00 84.62 141 CYS A N 1
ATOM 1117 C CA . CYS A 1 141 ? 3.435 -8.046 -3.532 1.00 84.62 141 CYS A CA 1
ATOM 1118 C C . CYS A 1 141 ? 4.386 -9.077 -2.900 1.00 84.62 141 CYS A C 1
ATOM 1120 O O . CYS A 1 141 ? 3.953 -10.059 -2.302 1.00 84.62 141 CYS A O 1
ATOM 1122 N N . THR A 1 142 ? 5.698 -8.834 -2.952 1.00 82.94 142 THR A N 1
ATOM 1123 C CA . THR A 1 142 ? 6.704 -9.740 -2.360 1.00 82.94 142 THR A CA 1
ATOM 1124 C C . THR A 1 142 ? 6.554 -9.927 -0.851 1.00 82.94 142 THR A C 1
ATOM 1126 O O . THR A 1 142 ? 6.934 -10.967 -0.337 1.00 82.94 142 THR A O 1
ATOM 1129 N N . PHE A 1 143 ? 5.989 -8.950 -0.140 1.00 84.12 143 PHE A N 1
ATOM 1130 C CA . PHE A 1 143 ? 5.721 -9.051 1.298 1.00 84.12 143 PHE A CA 1
ATOM 1131 C C . PHE A 1 143 ? 4.430 -9.814 1.645 1.00 84.12 143 PHE A C 1
ATOM 1133 O O . PHE A 1 143 ? 4.139 -9.989 2.828 1.00 84.12 143 PHE A O 1
ATOM 1140 N N . GLU A 1 144 ? 3.612 -10.177 0.648 1.00 79.62 144 GLU A N 1
ATOM 1141 C CA . GLU A 1 144 ? 2.410 -11.005 0.843 1.00 79.62 144 GLU A CA 1
ATOM 1142 C C . GLU A 1 144 ? 2.740 -12.509 0.860 1.00 79.62 144 GLU A C 1
ATOM 1144 O O . GLU A 1 144 ? 1.877 -13.298 1.259 1.00 79.62 144 GLU A O 1
ATOM 1149 N N . GLN A 1 145 ? 3.955 -12.876 0.420 1.00 70.75 145 GLN A N 1
ATOM 1150 C CA . GLN A 1 145 ? 4.496 -14.240 0.396 1.00 70.75 145 GLN A CA 1
ATOM 1151 C C . GLN A 1 145 ? 5.002 -14.682 1.771 1.00 70.75 145 GLN A C 1
ATOM 1153 O O . GLN A 1 145 ? 5.575 -13.837 2.498 1.00 70.75 145 GLN A O 1
#

Radius of gyration: 23.87 Å; chains: 1; bounding box: 70×49×33 Å